Protein AF-A0AA43V285-F1 (afdb_monomer)

Structure (mmCIF, N/CA/C/O backbone):
data_AF-A0AA43V285-F1
#
_entry.id   AF-A0AA43V285-F1
#
loop_
_atom_site.group_PDB
_atom_site.id
_atom_site.type_symbol
_atom_site.label_atom_id
_atom_site.label_alt_id
_atom_site.label_comp_id
_atom_site.label_asym_id
_atom_site.label_entity_id
_atom_site.label_seq_id
_atom_site.pdbx_PDB_ins_code
_atom_site.Cartn_x
_atom_site.Cartn_y
_atom_site.Cartn_z
_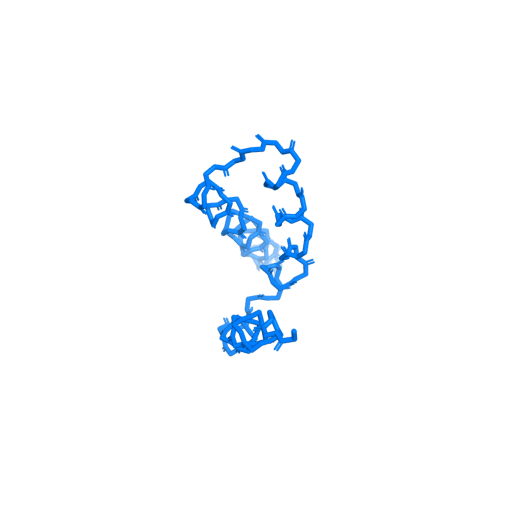atom_site.occupancy
_atom_site.B_iso_or_equiv
_atom_site.auth_seq_id
_atom_site.auth_comp_id
_atom_site.auth_asym_id
_atom_site.auth_atom_id
_atom_site.pdbx_PDB_model_num
ATOM 1 N N . MET A 1 1 ? 5.234 -12.826 -20.570 1.00 38.69 1 MET A N 1
ATOM 2 C CA . MET A 1 1 ? 4.342 -13.397 -19.534 1.00 38.69 1 MET A CA 1
ATOM 3 C C . MET A 1 1 ? 5.171 -13.754 -18.297 1.00 38.69 1 MET A C 1
ATOM 5 O O . MET A 1 1 ? 5.673 -14.862 -18.241 1.00 38.69 1 MET A O 1
ATOM 9 N N . ASN A 1 2 ? 5.407 -12.825 -17.357 1.00 38.06 2 ASN A N 1
ATOM 10 C CA . ASN A 1 2 ? 5.948 -13.187 -16.025 1.00 38.06 2 ASN A CA 1
ATOM 11 C C . ASN A 1 2 ? 5.749 -12.132 -14.907 1.00 38.06 2 ASN A C 1
ATOM 13 O O . ASN A 1 2 ? 6.224 -12.328 -13.795 1.00 38.06 2 ASN A O 1
ATOM 17 N N . ASN A 1 3 ? 5.007 -11.040 -15.145 1.00 50.50 3 ASN A N 1
ATOM 18 C CA . ASN A 1 3 ? 4.766 -10.010 -14.116 1.00 50.50 3 ASN A CA 1
ATOM 19 C C . ASN A 1 3 ? 3.632 -10.358 -13.135 1.00 50.50 3 ASN A C 1
ATOM 21 O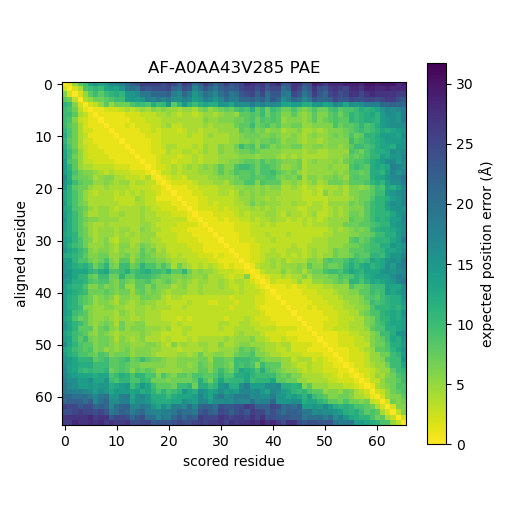 O . ASN A 1 3 ? 3.424 -9.653 -12.154 1.00 50.50 3 ASN A O 1
ATOM 25 N N . SER A 1 4 ? 2.908 -11.459 -13.354 1.00 57.91 4 SER A N 1
ATOM 26 C CA . SER A 1 4 ? 1.769 -11.827 -12.508 1.00 57.91 4 SER A CA 1
ATOM 27 C C . SER A 1 4 ? 2.175 -12.496 -11.195 1.00 57.91 4 SER A C 1
ATOM 29 O O . SER A 1 4 ? 1.404 -12.441 -10.247 1.00 57.91 4 SER A O 1
ATOM 31 N N . THR A 1 5 ? 3.350 -13.125 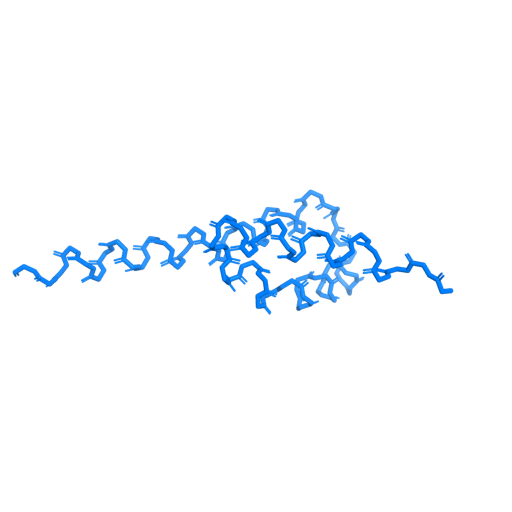-11.102 1.00 67.94 5 THR A N 1
ATOM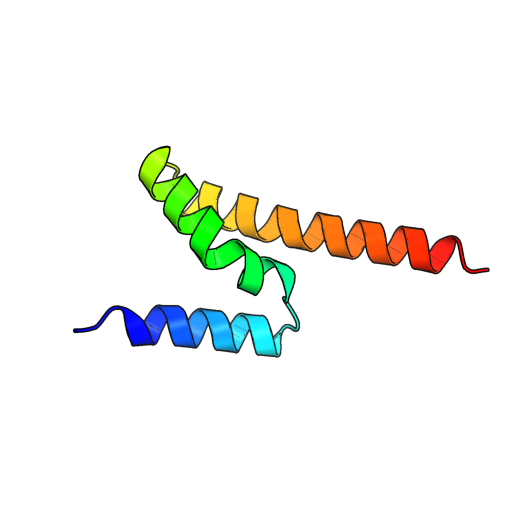 32 C CA . THR A 1 5 ? 3.707 -13.945 -9.929 1.00 67.94 5 THR A CA 1
ATOM 33 C C . THR A 1 5 ? 4.169 -13.093 -8.750 1.00 67.94 5 THR A C 1
ATOM 35 O O . THR A 1 5 ? 3.696 -13.297 -7.637 1.00 67.94 5 THR A O 1
ATOM 38 N N . ASN A 1 6 ? 5.025 -12.092 -8.987 1.00 76.69 6 ASN A N 1
ATOM 39 C CA . ASN A 1 6 ? 5.505 -11.199 -7.925 1.00 76.69 6 ASN A CA 1
ATOM 40 C C . ASN A 1 6 ? 4.394 -10.280 -7.415 1.00 76.69 6 ASN A C 1
ATOM 42 O O . ASN A 1 6 ? 4.223 -10.157 -6.207 1.00 76.69 6 ASN A O 1
ATOM 46 N N . TYR A 1 7 ? 3.590 -9.713 -8.319 1.00 81.50 7 TYR A N 1
ATOM 47 C CA . TYR A 1 7 ? 2.441 -8.891 -7.944 1.00 81.50 7 TYR A CA 1
ATOM 48 C C . TYR A 1 7 ? 1.396 -9.708 -7.164 1.00 81.50 7 TYR A C 1
ATOM 50 O O . TYR A 1 7 ? 0.962 -9.290 -6.095 1.00 81.50 7 TYR A O 1
ATOM 58 N N . LYS A 1 8 ? 1.043 -10.923 -7.621 1.00 81.69 8 LYS A N 1
ATOM 59 C CA . LYS A 1 8 ? 0.124 -11.804 -6.873 1.00 81.69 8 LYS A CA 1
ATOM 60 C C . LYS A 1 8 ? 0.681 -12.208 -5.512 1.00 81.69 8 LYS A C 1
ATOM 62 O O . LYS A 1 8 ? -0.080 -12.282 -4.556 1.00 81.69 8 LYS A O 1
ATOM 67 N N . ARG A 1 9 ? 1.988 -12.463 -5.411 1.00 83.75 9 ARG A N 1
ATOM 68 C CA . ARG A 1 9 ? 2.637 -12.816 -4.143 1.00 83.75 9 ARG A CA 1
ATOM 69 C C . ARG A 1 9 ? 2.670 -11.634 -3.177 1.00 83.75 9 ARG A C 1
ATOM 71 O O . ARG A 1 9 ? 2.406 -11.827 -1.999 1.00 83.75 9 ARG A O 1
ATOM 78 N N . LEU A 1 10 ? 2.921 -10.424 -3.677 1.00 82.31 10 LEU A N 1
ATOM 79 C CA . LEU A 1 10 ? 2.801 -9.197 -2.895 1.00 82.31 10 LEU A CA 1
ATOM 80 C C . LEU A 1 10 ? 1.364 -9.020 -2.398 1.00 82.31 10 LEU A C 1
ATOM 82 O O . LEU A 1 10 ? 1.158 -8.874 -1.201 1.00 82.31 10 LEU A O 1
ATOM 86 N N . LYS A 1 11 ? 0.373 -9.142 -3.288 1.00 83.44 11 LYS A N 1
ATOM 87 C CA . LYS A 1 11 ? -1.047 -9.049 -2.929 1.00 83.44 11 LYS A CA 1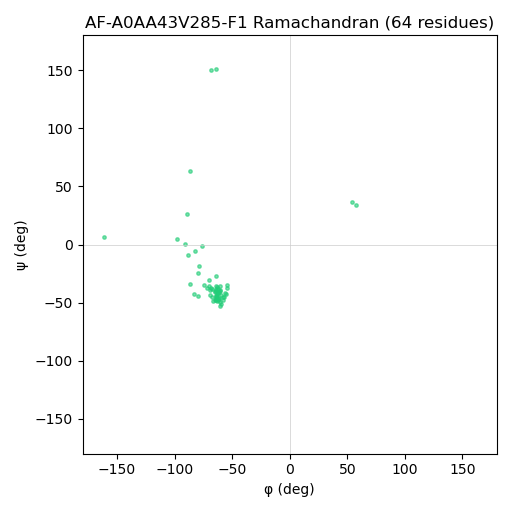
ATOM 88 C C . LYS A 1 11 ? -1.434 -10.077 -1.863 1.00 83.44 11 LYS A C 1
ATOM 90 O O . LYS A 1 11 ? -2.039 -9.702 -0.872 1.00 83.44 11 LYS A O 1
ATOM 95 N N . ALA A 1 12 ? -1.002 -11.331 -2.005 1.00 85.50 12 ALA A N 1
ATOM 96 C CA . ALA A 1 12 ? -1.241 -12.383 -1.015 1.00 85.50 12 ALA A CA 1
ATOM 97 C C . ALA A 1 12 ? -0.567 -12.100 0.341 1.00 85.50 12 ALA A C 1
ATOM 99 O O . ALA A 1 12 ? -1.172 -12.334 1.384 1.00 85.50 12 ALA A O 1
ATOM 100 N N . ASN A 1 13 ? 0.662 -11.571 0.345 1.00 86.06 13 ASN A N 1
ATOM 101 C CA . ASN A 1 13 ? 1.344 -11.169 1.578 1.00 86.06 13 ASN A CA 1
ATOM 102 C C . ASN A 1 13 ? 0.600 -10.026 2.280 1.00 86.06 13 ASN A C 1
ATOM 104 O O . ASN A 1 13 ? 0.419 -10.065 3.494 1.00 86.06 13 ASN A O 1
ATOM 108 N N . LEU A 1 14 ? 0.157 -9.023 1.521 1.00 84.38 14 LEU A N 1
ATOM 109 C CA . LEU A 1 14 ? -0.619 -7.907 2.051 1.00 84.38 14 LEU A CA 1
ATOM 110 C C . LEU A 1 14 ? -1.976 -8.386 2.584 1.00 84.38 14 LEU A C 1
ATOM 112 O O . LEU A 1 14 ? -2.398 -7.979 3.661 1.00 84.38 14 LEU A O 1
ATOM 116 N N . GLU A 1 15 ? -2.629 -9.314 1.886 1.00 84.94 15 GLU A N 1
ATOM 117 C CA . GLU A 1 15 ? -3.914 -9.881 2.307 1.00 84.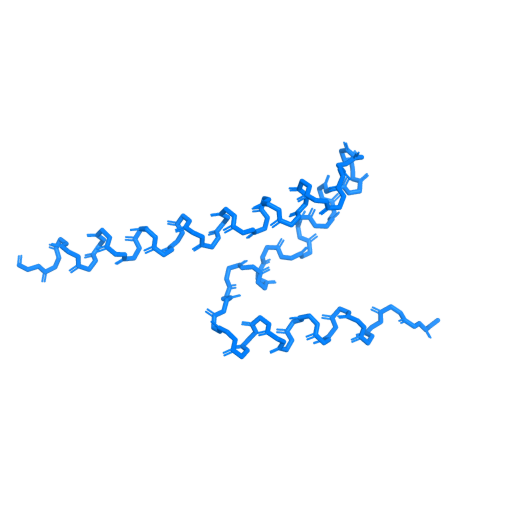94 15 GLU A CA 1
ATOM 118 C C . GLU A 1 15 ? -3.757 -10.667 3.617 1.00 84.94 15 GLU A C 1
ATOM 120 O O . GLU A 1 15 ? -4.545 -10.504 4.549 1.00 84.94 15 GLU A O 1
ATOM 125 N N . TYR A 1 16 ? -2.665 -11.428 3.744 1.00 85.62 16 TYR A N 1
ATOM 126 C CA . TYR A 1 16 ? -2.292 -12.123 4.977 1.00 85.62 16 TYR A CA 1
ATOM 127 C C . TYR A 1 16 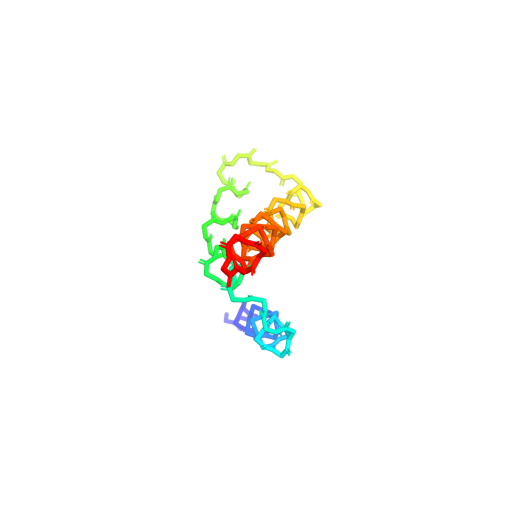? -2.038 -11.157 6.144 1.00 85.62 16 TYR A C 1
ATOM 129 O O . TYR A 1 16 ? -2.475 -11.403 7.269 1.00 85.62 16 TYR A O 1
ATOM 137 N N . LEU A 1 17 ? -1.373 -10.030 5.879 1.00 82.44 17 LEU A N 1
ATOM 138 C CA . LEU A 1 17 ? -1.135 -8.969 6.861 1.00 82.44 17 LEU A CA 1
ATOM 139 C C . LEU A 1 17 ? -2.383 -8.101 7.127 1.00 82.44 17 LEU A C 1
ATOM 141 O O . LEU A 1 17 ? -2.330 -7.206 7.974 1.00 82.44 17 LEU A O 1
ATOM 145 N N . LYS A 1 18 ? -3.511 -8.377 6.450 1.00 80.00 18 LYS A N 1
ATOM 146 C CA . LYS A 1 18 ? -4.766 -7.600 6.488 1.00 80.00 18 LYS A CA 1
ATOM 147 C C . LYS A 1 18 ? -4.574 -6.134 6.084 1.00 80.00 18 LYS A C 1
ATOM 149 O O . LYS A 1 18 ? -5.244 -5.232 6.588 1.00 80.00 18 LYS A O 1
ATOM 154 N N . MET A 1 19 ? -3.649 -5.921 5.160 1.00 82.62 19 MET A N 1
ATOM 155 C CA . MET A 1 19 ? -3.223 -4.642 4.607 1.00 82.62 19 MET A CA 1
ATOM 156 C C . MET A 1 19 ? -4.121 -4.251 3.422 1.00 82.62 19 MET A C 1
ATOM 158 O O . MET A 1 19 ? -3.706 -4.211 2.265 1.00 82.62 19 MET A O 1
ATOM 162 N N . ASN A 1 20 ? -5.412 -4.040 3.704 1.00 81.75 20 ASN A N 1
ATOM 163 C CA . ASN A 1 20 ? -6.434 -3.816 2.673 1.00 81.75 20 ASN A CA 1
ATOM 164 C C . ASN A 1 20 ? -6.209 -2.527 1.864 1.00 81.75 20 ASN A C 1
ATOM 166 O O . ASN A 1 20 ? -6.638 -2.445 0.714 1.00 81.75 20 ASN A O 1
ATOM 170 N N . GLN A 1 21 ? -5.561 -1.520 2.451 1.00 81.8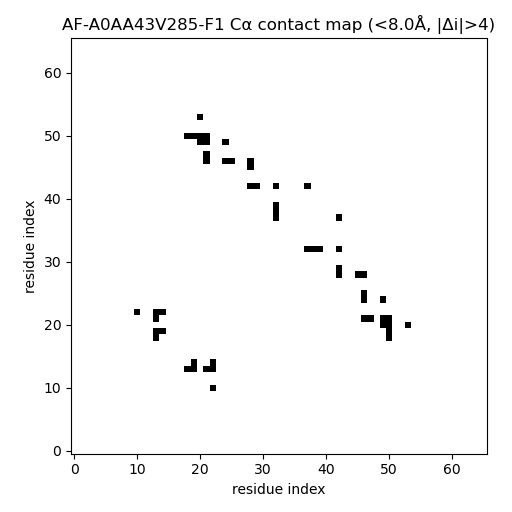8 21 GLN A N 1
ATOM 171 C CA . GLN A 1 21 ? -5.382 -0.212 1.819 1.00 81.88 21 GLN A CA 1
ATOM 172 C C . GLN A 1 21 ? -4.185 -0.227 0.884 1.00 81.88 21 GLN A C 1
ATOM 174 O O . GLN A 1 21 ? -4.307 0.217 -0.252 1.00 81.88 21 GLN A O 1
ATO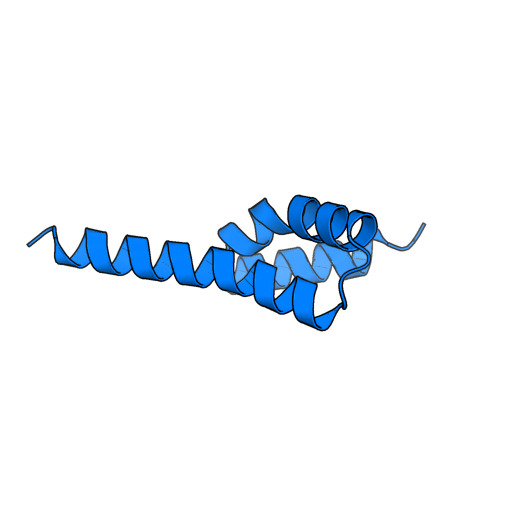M 179 N N . MET A 1 22 ? -3.080 -0.843 1.303 1.00 84.88 22 MET A N 1
ATOM 180 C CA . MET A 1 22 ? -1.951 -1.134 0.431 1.00 84.88 22 MET A CA 1
ATOM 181 C C . MET A 1 22 ? -2.402 -1.942 -0.780 1.00 84.88 22 MET A C 1
ATOM 183 O O . MET A 1 22 ? -1.973 -1.640 -1.880 1.00 84.88 22 MET A O 1
ATOM 187 N N . ILE A 1 23 ? -3.276 -2.942 -0.613 1.00 86.19 23 ILE A N 1
ATOM 188 C CA . ILE A 1 23 ? -3.785 -3.738 -1.741 1.00 86.19 23 ILE A CA 1
ATOM 189 C C . ILE A 1 23 ? -4.612 -2.887 -2.704 1.00 86.19 23 ILE A C 1
ATOM 191 O O . ILE A 1 23 ? -4.435 -3.004 -3.916 1.00 86.19 23 ILE A O 1
ATOM 195 N N . ASN A 1 24 ? -5.517 -2.061 -2.176 1.00 86.44 24 ASN A N 1
ATOM 196 C CA . ASN A 1 24 ? -6.399 -1.229 -2.992 1.00 86.44 24 ASN A CA 1
ATOM 197 C C . ASN A 1 24 ? -5.634 -0.126 -3.727 1.00 86.44 24 ASN A C 1
ATOM 199 O O . ASN A 1 24 ? -5.938 0.153 -4.880 1.00 86.44 24 ASN A O 1
ATOM 203 N N . HIS A 1 25 ? -4.628 0.462 -3.080 1.00 85.88 25 HIS A N 1
ATOM 204 C CA . HIS A 1 25 ? -3.815 1.535 -3.644 1.00 85.88 25 HIS A CA 1
ATOM 205 C C . HIS A 1 25 ? -2.564 1.032 -4.374 1.00 85.88 25 HIS A C 1
ATOM 207 O O . HIS A 1 25 ? -1.808 1.847 -4.893 1.00 85.88 25 HIS A O 1
ATOM 213 N N . LEU A 1 26 ? -2.333 -0.285 -4.449 1.00 85.00 26 LEU A N 1
ATOM 214 C CA . LEU A 1 26 ? -1.131 -0.857 -5.061 1.00 85.00 26 LEU A CA 1
ATOM 215 C C . LEU A 1 26 ? -0.985 -0.466 -6.531 1.00 85.00 26 LEU A C 1
ATOM 217 O O . LEU A 1 26 ? 0.078 0.008 -6.922 1.00 85.00 26 LEU A O 1
ATOM 221 N N . ASP A 1 27 ? -2.034 -0.653 -7.336 1.00 86.25 27 ASP A N 1
ATOM 222 C CA . ASP A 1 27 ? -2.011 -0.281 -8.756 1.00 86.25 27 ASP A CA 1
ATOM 223 C C . ASP A 1 27 ? -1.854 1.231 -8.927 1.00 86.25 27 ASP A C 1
ATOM 225 O O . ASP A 1 27 ? -0.953 1.661 -9.641 1.00 86.25 27 ASP A O 1
ATOM 229 N N . ASP A 1 28 ? -2.641 2.038 -8.207 1.00 87.50 28 ASP A N 1
ATOM 230 C CA . ASP A 1 28 ? -2.569 3.503 -8.286 1.00 87.50 28 ASP A CA 1
ATOM 231 C C . ASP A 1 28 ? -1.186 4.045 -7.907 1.00 87.50 28 ASP A C 1
ATOM 233 O O . ASP A 1 28 ? -0.650 4.926 -8.579 1.00 87.50 28 ASP A O 1
ATOM 237 N N . VAL A 1 29 ? -0.583 3.525 -6.835 1.00 87.38 29 VAL A N 1
ATOM 238 C CA . VAL A 1 29 ? 0.735 3.962 -6.360 1.00 87.38 29 VAL A CA 1
ATOM 239 C C . VAL A 1 29 ? 1.839 3.520 -7.318 1.00 87.38 29 VAL A C 1
ATOM 241 O O . VAL A 1 29 ? 2.779 4.286 -7.541 1.00 87.38 29 VAL A O 1
ATOM 244 N N . ILE A 1 30 ? 1.720 2.342 -7.937 1.00 85.44 30 ILE A N 1
ATOM 245 C CA . ILE A 1 30 ? 2.648 1.892 -8.983 1.00 85.44 30 ILE A CA 1
ATOM 246 C C . ILE A 1 30 ? 2.521 2.771 -10.233 1.00 85.44 30 ILE A C 1
ATOM 248 O O . ILE A 1 30 ? 3.536 3.261 -10.726 1.00 85.44 30 ILE A O 1
ATOM 252 N N . ASP A 1 31 ? 1.307 3.030 -10.721 1.00 87.62 31 ASP A N 1
ATOM 253 C CA . ASP A 1 31 ? 1.073 3.893 -11.886 1.00 87.62 31 ASP A CA 1
ATOM 254 C C . ASP A 1 31 ? 1.553 5.328 -11.623 1.00 87.62 31 ASP A C 1
ATOM 256 O O . ASP A 1 31 ? 2.214 5.949 -12.460 1.00 87.62 31 ASP A O 1
ATOM 260 N N . PHE A 1 32 ? 1.289 5.846 -10.419 1.00 87.19 32 PHE A N 1
ATOM 261 C CA . PHE A 1 32 ? 1.769 7.152 -9.978 1.00 87.19 32 PHE A CA 1
ATOM 262 C C . PHE A 1 32 ? 3.295 7.194 -9.909 1.00 87.19 32 PHE A C 1
ATOM 264 O O . PHE A 1 32 ? 3.895 8.173 -10.352 1.00 87.19 32 PHE A O 1
ATOM 271 N N . SER A 1 33 ? 3.923 6.144 -9.385 1.00 87.56 33 SER A N 1
ATOM 272 C CA . SER A 1 33 ? 5.376 6.018 -9.310 1.00 87.56 33 SER A CA 1
ATOM 273 C C . SER A 1 33 ? 6.024 6.012 -10.687 1.00 87.56 33 SER A C 1
ATOM 275 O O . SER A 1 33 ? 6.956 6.781 -10.920 1.00 87.56 33 SER A O 1
ATOM 277 N N . ILE A 1 34 ? 5.471 5.243 -11.629 1.00 87.06 34 ILE A N 1
ATOM 278 C CA . ILE A 1 34 ? 5.944 5.202 -13.016 1.00 87.06 34 ILE A CA 1
ATOM 279 C C . ILE A 1 34 ? 5.766 6.572 -13.681 1.00 87.06 34 ILE A C 1
ATOM 281 O O . ILE A 1 34 ? 6.692 7.058 -14.326 1.00 87.06 34 ILE A O 1
ATOM 285 N N . LYS A 1 35 ? 4.616 7.235 -13.494 1.00 89.88 35 LYS A N 1
ATOM 286 C CA . LYS A 1 35 ? 4.365 8.578 -14.051 1.00 89.88 35 LYS A CA 1
ATOM 287 C C . LYS A 1 35 ? 5.278 9.659 -13.486 1.00 89.88 35 LYS A C 1
ATOM 289 O O . LYS A 1 35 ? 5.658 10.567 -14.216 1.00 89.88 35 LYS A O 1
ATOM 294 N N . ASN A 1 36 ? 5.575 9.598 -12.192 1.00 87.88 36 ASN A N 1
ATOM 295 C CA . ASN A 1 36 ? 6.346 10.625 -11.489 1.00 87.88 36 ASN A CA 1
ATOM 296 C C . ASN A 1 36 ? 7.826 10.254 -11.345 1.00 87.88 36 ASN A C 1
ATOM 298 O O . ASN A 1 36 ? 8.571 10.990 -10.704 1.00 87.88 36 ASN A O 1
ATOM 302 N N . ASN A 1 37 ? 8.256 9.136 -11.941 1.00 87.19 37 ASN A N 1
ATOM 303 C CA . ASN A 1 37 ? 9.624 8.634 -11.853 1.00 87.19 37 ASN A CA 1
ATOM 304 C C . ASN A 1 37 ? 10.109 8.478 -10.394 1.00 87.19 37 ASN A C 1
ATOM 306 O O . ASN A 1 37 ? 11.271 8.747 -10.082 1.00 87.19 37 ASN A O 1
ATOM 310 N N . LEU A 1 38 ? 9.205 8.072 -9.493 1.00 86.06 38 LEU A N 1
ATOM 311 C CA . LEU A 1 38 ? 9.515 7.914 -8.073 1.00 86.06 38 LEU A CA 1
ATOM 312 C C . LEU A 1 38 ? 10.479 6.755 -7.847 1.00 86.06 38 LEU A C 1
ATOM 314 O O . LEU A 1 38 ? 10.462 5.748 -8.561 1.00 86.06 38 LEU A O 1
ATOM 318 N N . SER A 1 39 ? 11.288 6.863 -6.792 1.00 87.19 39 SER A N 1
ATOM 319 C CA . SER A 1 39 ? 12.083 5.725 -6.360 1.00 87.19 39 SER A CA 1
ATOM 320 C C . SER A 1 39 ? 11.168 4.591 -5.904 1.00 87.19 39 SER A C 1
ATOM 322 O O . SER A 1 39 ? 10.073 4.802 -5.370 1.00 87.19 39 SER A O 1
ATOM 324 N N . PHE A 1 40 ? 11.648 3.359 -6.051 1.00 78.56 40 PHE A N 1
ATOM 325 C CA . PHE A 1 40 ? 10.977 2.188 -5.495 1.00 78.56 40 PHE A CA 1
ATOM 326 C C . PHE A 1 40 ? 10.734 2.346 -3.985 1.00 78.56 40 PHE A C 1
ATOM 328 O O . PHE A 1 40 ? 9.670 1.988 -3.488 1.00 78.56 40 PHE A O 1
ATOM 335 N N . ILE A 1 41 ? 11.686 2.960 -3.273 1.00 84.69 41 ILE A N 1
ATOM 336 C CA . ILE A 1 41 ? 11.553 3.263 -1.845 1.00 84.69 41 ILE A CA 1
ATOM 337 C C . ILE A 1 41 ? 10.431 4.278 -1.600 1.00 84.69 41 ILE A C 1
ATOM 339 O O . ILE A 1 41 ? 9.566 4.011 -0.775 1.00 84.69 41 ILE A O 1
ATOM 343 N N . ASP A 1 42 ? 10.378 5.380 -2.354 1.00 85.94 42 ASP A N 1
ATOM 344 C CA . ASP A 1 42 ? 9.315 6.393 -2.219 1.00 85.94 42 ASP A CA 1
ATOM 345 C C . ASP A 1 42 ? 7.929 5.803 -2.494 1.00 85.94 42 ASP A C 1
ATOM 347 O O . ASP A 1 42 ? 6.944 6.138 -1.840 1.00 85.94 42 ASP A O 1
ATOM 351 N N . THR A 1 43 ? 7.864 4.873 -3.445 1.00 87.75 43 THR A N 1
ATOM 352 C CA . THR A 1 43 ? 6.644 4.144 -3.800 1.00 87.75 43 THR A CA 1
ATOM 353 C C . THR A 1 43 ? 6.166 3.280 -2.636 1.00 87.75 43 THR A C 1
ATOM 355 O O . THR A 1 43 ? 4.992 3.323 -2.281 1.00 87.75 43 THR A O 1
ATOM 358 N N . LEU A 1 44 ? 7.074 2.523 -2.009 1.00 84.31 44 LEU A N 1
ATOM 359 C CA . LEU A 1 44 ? 6.761 1.694 -0.842 1.00 84.31 44 LEU A CA 1
ATOM 360 C C . LEU A 1 44 ? 6.404 2.529 0.393 1.00 84.31 44 LEU A C 1
ATOM 362 O O . LEU A 1 44 ? 5.502 2.138 1.133 1.00 84.31 44 LEU A O 1
ATOM 366 N N . ILE A 1 45 ? 7.081 3.663 0.608 1.00 87.00 45 ILE A N 1
ATOM 367 C CA . ILE A 1 45 ? 6.760 4.609 1.686 1.00 87.00 45 ILE A CA 1
ATOM 368 C C . ILE A 1 45 ? 5.336 5.117 1.493 1.00 87.00 45 ILE A C 1
ATOM 370 O O . ILE A 1 45 ? 4.504 4.917 2.370 1.00 87.00 45 ILE A O 1
ATOM 374 N N . LYS A 1 46 ? 5.017 5.633 0.303 1.00 87.50 46 LYS A N 1
ATOM 375 C CA . LYS A 1 46 ? 3.686 6.162 -0.000 1.00 87.50 46 LYS A CA 1
ATOM 376 C C . LYS A 1 46 ? 2.591 5.106 0.127 1.00 87.50 46 LYS A C 1
ATOM 378 O O . LYS A 1 46 ? 1.522 5.389 0.655 1.00 87.50 46 LYS A O 1
ATOM 383 N N . LEU A 1 47 ? 2.859 3.879 -0.321 1.00 87.50 47 LEU A N 1
ATOM 384 C CA . LEU A 1 47 ? 1.944 2.753 -0.138 1.00 87.50 47 LEU A CA 1
ATOM 385 C C . LEU A 1 47 ? 1.702 2.459 1.354 1.00 87.50 47 LEU A C 1
ATOM 387 O O . LEU A 1 47 ? 0.580 2.157 1.750 1.00 87.50 47 LEU A O 1
ATOM 391 N N . SER A 1 48 ? 2.748 2.569 2.176 1.00 84.56 48 SER A N 1
ATOM 392 C CA . SER A 1 48 ? 2.676 2.363 3.627 1.00 84.56 48 SER A CA 1
ATOM 393 C C . SER A 1 48 ? 1.960 3.485 4.357 1.00 84.56 48 SER A C 1
ATOM 395 O O . SER A 1 48 ? 1.184 3.194 5.267 1.00 84.56 48 SER A O 1
ATOM 397 N N . ASP A 1 49 ? 2.146 4.729 3.924 1.00 87.19 49 ASP A N 1
ATOM 398 C CA . ASP A 1 49 ? 1.447 5.891 4.471 1.00 87.19 49 ASP A CA 1
ATOM 399 C C . ASP A 1 49 ? -0.071 5.738 4.349 1.00 87.19 49 ASP A C 1
ATOM 401 O O . ASP A 1 49 ? -0.766 5.887 5.351 1.00 87.19 49 ASP A O 1
ATOM 405 N N . TYR A 1 50 ? -0.585 5.307 3.187 1.00 85.69 50 TYR A N 1
ATOM 406 C CA . TYR A 1 50 ? -2.028 5.072 3.001 1.00 85.69 50 TYR A CA 1
ATOM 407 C C . TYR A 1 50 ? -2.621 4.127 4.045 1.00 85.69 50 TYR A C 1
ATOM 409 O O . TYR A 1 50 ? -3.777 4.257 4.457 1.00 85.69 50 TYR A O 1
ATOM 417 N N . GLU A 1 51 ? -1.839 3.146 4.477 1.00 81.81 51 GLU A N 1
ATOM 418 C CA . GLU A 1 51 ? -2.318 2.165 5.427 1.00 81.81 51 GLU A CA 1
ATOM 419 C C . GLU A 1 51 ? -2.161 2.584 6.880 1.00 81.81 51 GLU A C 1
ATOM 421 O O . GLU A 1 51 ? -3.018 2.258 7.708 1.00 81.81 51 GLU A O 1
ATOM 426 N N . ILE A 1 52 ? -1.098 3.328 7.184 1.00 83.94 52 ILE A N 1
ATOM 427 C CA . ILE A 1 52 ? -0.920 3.978 8.480 1.00 83.94 52 ILE A CA 1
ATOM 428 C C . ILE A 1 52 ? -2.046 4.991 8.691 1.00 83.94 52 ILE A C 1
ATOM 430 O O . ILE A 1 52 ? -2.727 4.892 9.705 1.00 83.94 52 ILE A O 1
ATOM 434 N N . GLU A 1 53 ? -2.345 5.853 7.714 1.00 82.88 53 GLU A N 1
ATOM 435 C CA . GLU A 1 53 ? -3.419 6.852 7.804 1.00 82.88 53 GLU A CA 1
ATOM 436 C C . GLU A 1 53 ? -4.781 6.218 8.113 1.00 82.88 53 GLU A C 1
ATOM 438 O O . GLU A 1 53 ? -5.554 6.727 8.925 1.00 82.88 53 GLU A O 1
ATOM 443 N N . ILE A 1 54 ? -5.098 5.083 7.484 1.00 78.81 54 ILE A N 1
ATOM 444 C CA . ILE A 1 54 ? -6.362 4.378 7.727 1.00 78.81 54 ILE A CA 1
ATOM 445 C C . ILE A 1 54 ? -6.349 3.649 9.071 1.00 78.81 54 ILE A C 1
ATOM 447 O O . ILE A 1 54 ? -7.384 3.589 9.736 1.00 78.81 54 ILE A O 1
ATOM 451 N N . LYS A 1 55 ? -5.212 3.102 9.511 1.00 80.38 55 LYS A N 1
ATOM 452 C CA . LYS A 1 55 ? -5.084 2.558 10.871 1.00 80.38 55 LYS A CA 1
ATOM 453 C C . LYS A 1 55 ? -5.234 3.651 11.920 1.00 80.38 55 LYS A C 1
ATOM 455 O O . LYS A 1 55 ? -5.974 3.444 12.874 1.00 80.38 55 LYS A O 1
ATOM 460 N N . GLU A 1 56 ? -4.601 4.801 11.733 1.00 80.94 56 GLU A N 1
ATOM 461 C CA . GLU A 1 56 ? -4.734 5.959 12.613 1.00 80.94 56 GLU A CA 1
ATOM 462 C C . GLU A 1 56 ? -6.176 6.461 12.642 1.00 80.94 56 GLU A C 1
ATOM 464 O O . GLU A 1 56 ? -6.735 6.607 13.726 1.00 80.94 56 GLU A O 1
ATOM 469 N N . LYS A 1 57 ? -6.835 6.613 11.485 1.00 74.31 57 LYS A N 1
ATOM 470 C CA . LYS A 1 57 ? -8.265 6.959 11.424 1.00 74.31 57 LYS A CA 1
ATOM 471 C C . LYS A 1 57 ? -9.139 5.948 12.154 1.00 74.31 57 LYS A C 1
ATOM 473 O O . LYS A 1 57 ? -9.947 6.349 12.981 1.00 74.31 57 LYS A O 1
ATOM 478 N N . ASN A 1 58 ? -8.941 4.650 11.923 1.00 70.38 58 ASN A N 1
ATOM 479 C CA . ASN A 1 58 ? -9.700 3.608 12.617 1.00 70.38 58 ASN A CA 1
ATOM 480 C C . ASN A 1 58 ? -9.447 3.604 14.132 1.00 70.38 58 ASN A C 1
ATOM 482 O O . ASN A 1 58 ? -10.370 3.329 14.898 1.00 70.38 58 ASN A O 1
ATOM 486 N N . LEU A 1 59 ? -8.217 3.886 14.575 1.00 72.06 59 LEU A N 1
ATOM 487 C CA . LEU A 1 59 ? -7.868 3.994 15.994 1.00 72.06 59 LEU A CA 1
ATOM 488 C C . LEU A 1 59 ? -8.537 5.213 16.630 1.00 72.06 59 LEU A C 1
ATOM 490 O O . LEU A 1 59 ? -9.134 5.081 17.695 1.00 72.06 59 LEU A O 1
ATOM 494 N N . ILE A 1 60 ? -8.501 6.365 15.959 1.00 64.00 60 ILE A N 1
ATOM 495 C CA . ILE A 1 60 ? -9.170 7.592 16.402 1.00 64.00 60 ILE A CA 1
ATOM 496 C C . ILE A 1 60 ? -10.690 7.378 16.446 1.00 64.00 60 ILE A C 1
ATOM 498 O O . ILE A 1 60 ? -11.309 7.639 17.472 1.00 64.00 60 ILE A O 1
ATOM 502 N N . GLU A 1 61 ? -11.305 6.832 15.394 1.00 60.25 61 GLU A N 1
ATOM 503 C CA . GLU A 1 61 ? -12.749 6.552 15.362 1.00 60.25 61 GLU A CA 1
ATOM 504 C C . GLU A 1 61 ? -13.172 5.500 16.398 1.00 60.25 61 GLU A C 1
ATOM 506 O O . GLU A 1 61 ? -14.236 5.626 17.005 1.00 60.25 61 GLU A O 1
ATOM 511 N N . SER A 1 62 ? -12.335 4.490 16.661 1.00 56.19 62 SER A N 1
ATOM 512 C CA . SER A 1 62 ? -12.590 3.507 17.724 1.00 56.19 62 SER A CA 1
ATOM 513 C C . SER A 1 62 ? -12.443 4.109 19.124 1.00 56.19 62 SER A C 1
ATOM 515 O O . SER A 1 62 ? -13.149 3.686 20.034 1.00 56.19 62 SER A O 1
ATOM 517 N N . MET A 1 63 ? -11.577 5.113 19.301 1.00 55.25 63 MET A N 1
ATOM 518 C CA . MET A 1 63 ? -11.437 5.864 20.555 1.00 55.25 63 MET A CA 1
ATOM 519 C C . MET A 1 63 ? -12.530 6.919 20.764 1.00 55.25 63 MET A C 1
ATOM 521 O O . MET A 1 63 ? -12.733 7.344 21.892 1.00 55.25 63 MET A O 1
ATOM 525 N N . VAL A 1 64 ? -13.244 7.340 19.719 1.00 50.19 64 VAL A N 1
ATOM 526 C CA . VAL A 1 64 ? -14.389 8.268 19.827 1.00 50.19 64 VAL A CA 1
ATOM 527 C C . VAL A 1 64 ? -15.708 7.516 20.074 1.00 50.19 64 VAL A C 1
ATOM 529 O O . VAL A 1 64 ? -16.722 8.122 20.404 1.00 50.19 64 VAL A O 1
ATOM 532 N N . LYS A 1 65 ? -15.703 6.180 19.974 1.00 45.97 65 LYS A N 1
ATOM 533 C CA . LYS A 1 65 ? -16.855 5.303 20.245 1.00 45.97 65 LYS A CA 1
ATOM 534 C C . LYS A 1 65 ? -16.979 4.832 21.708 1.00 45.97 65 LYS A C 1
ATOM 536 O O . LYS A 1 65 ? -17.569 3.775 21.942 1.00 45.97 65 LYS A O 1
ATOM 541 N N . VAL A 1 66 ? -16.447 5.589 22.671 1.00 43.72 66 VAL A N 1
ATOM 542 C CA . VAL A 1 66 ? -16.683 5.381 24.118 1.00 43.72 66 VAL A CA 1
ATOM 543 C C . VAL A 1 66 ? -17.736 6.327 24.669 1.00 43.72 66 VAL A C 1
ATOM 545 O O . VAL A 1 66 ? -17.734 7.513 24.275 1.00 43.72 66 VAL A O 1
#

Foldseek 3Di:
DPPCPVLVVVLVVCVVVVVVQLNVCVVVLVVVCVVVVHDPVVSVVVSVVRSVVVVVVVVVVVVVVD

Organism: Escherichia coli (NCBI:txid562)

Secondary structure (DSSP, 8-state):
--THHHHHHHHHHHHHTT-HHHHHHHHHHHHHHHHHT--HHHHHHHHHHHHHHHHHHHHHHHHH--

pLDDT: mean 78.21, std 13.28, range [38.06, 89.88]

Radius of gyration: 14.04 Å; Cα contacts (8 Å, |Δi|>4): 28; chains: 1; bounding box: 29×25×44 Å

Nearest PDB structures (foldseek):
  8q3w-assembly1_A  TM=8.964E-01  e=9.628E-02  Geobacillus stearothermophilus
  8q4d-assembly1_O  TM=9.349E-01  e=1.662E-01  Geobacillus stearothermophilus

Sequence (66 aa):
MNNSTNYKRLKANLEYLKMNQMINHLDDVIDFSIKNNLSFIDTLIKLSDYEIEIKEKNLIESMVKV

Solvent-accessible surface area (backbone atoms only — not comparable to full-atom values): 3732 Å² total; per-residue (Å²): 142,73,73,63,59,62,54,51,50,50,47,51,53,31,57,75,69,66,35,64,48,35,56,70,41,41,62,59,43,49,55,49,24,65,74,67,69,48,50,72,65,57,37,53,50,56,40,47,48,55,36,49,54,50,50,52,48,52,51,52,55,60,66,66,71,112

Mean predicted aligned error: 8.03 Å